Protein AF-A0A5B0N0I7-F1 (afdb_monomer_lite)

InterPro domains:
  IPR001372 Dynein light chain, type 1/2 [PF01221] (15-78)
  IPR001372 Dynein light chain, type 1/2 [PTHR11886] (15-78)
  IPR001372 Dynein light chain, type 1/2 [SM01375] (11-79)
  IPR037177 Dynein light chain superfamily [G3DSA:3.30.740.10] (11-80)
  IPR037177 Dynein light chain superfamily [SSF54648] (9-78)

Foldseek 3Di:
DDDDPPPPPPPPQPDDDDPDDPDDPVVVVVLVVQLSVLVVVDDDQVSSQVSSQVVCCVPPNDGDGGGGDDDDDDDDDDDD

Organism: NCBI:txid56615

Secondary structure (DSSP, 8-state):
------------------S---S-HHHHHHHHHHHHHHHHH--SHHHHHHHHHHHHHHHH-S-------SS---------

Sequence (80 aa):
MSESPVATTKTEQPKAVVKAADMSEKLQQAAVDIASDALEKWNIEKDIAAFIKREFDQRHGGTWHVVVGRNFGSYVTHGQ

Radius of gyration: 16.51 Å; chains: 1; bounding box: 23×59×31 Å

Structure (mmCIF, N/CA/C/O backbone):
data_AF-A0A5B0N0I7-F1
#
_entry.id   AF-A0A5B0N0I7-F1
#
loop_
_atom_site.group_PDB
_atom_site.id
_atom_site.type_symbol
_atom_site.label_atom_id
_atom_site.label_alt_id
_atom_site.label_comp_id
_atom_site.label_asym_id
_atom_site.label_entity_id
_atom_site.label_seq_id
_atom_site.pdbx_PDB_ins_code
_atom_site.Cartn_x
_atom_site.Cartn_y
_atom_site.Cartn_z
_atom_site.occupancy
_atom_site.B_iso_or_equiv
_atom_site.auth_seq_id
_atom_site.auth_comp_id
_atom_site.auth_asym_id
_atom_site.auth_atom_id
_atom_site.pdbx_PDB_model_num
ATOM 1 N N . MET A 1 1 ? -6.881 43.448 15.627 1.00 61.12 1 MET A N 1
ATOM 2 C CA . MET A 1 1 ? -7.168 42.001 15.649 1.00 61.12 1 MET A CA 1
ATOM 3 C C . MET A 1 1 ? -7.982 41.687 14.413 1.00 61.12 1 MET A C 1
ATOM 5 O O . MET A 1 1 ? -9.169 41.976 14.411 1.00 61.12 1 MET A O 1
ATOM 9 N N . SER A 1 2 ? -7.333 41.190 13.363 1.00 51.38 2 SER A N 1
ATOM 10 C CA . SER A 1 2 ? -8.004 40.718 12.148 1.00 51.38 2 SER A CA 1
ATOM 11 C C . SER A 1 2 ? -7.103 39.656 11.520 1.00 51.38 2 SER A C 1
ATOM 13 O O . SER A 1 2 ? -6.343 39.945 10.602 1.00 51.38 2 SER A O 1
ATOM 15 N N . GLU A 1 3 ? -7.100 38.451 12.087 1.00 40.94 3 GLU A N 1
ATOM 16 C CA . GLU A 1 3 ? -6.524 37.291 11.406 1.00 40.94 3 GLU A CA 1
ATOM 17 C C . GLU A 1 3 ? -7.520 36.824 10.345 1.00 40.94 3 GLU A C 1
ATOM 19 O O . GLU A 1 3 ? -8.628 36.385 10.648 1.00 40.94 3 GLU A O 1
ATOM 24 N N . SER A 1 4 ? -7.123 36.971 9.085 1.00 54.00 4 SER A N 1
ATOM 25 C CA . SER A 1 4 ? -7.761 36.309 7.953 1.00 54.00 4 SER A CA 1
ATOM 26 C C . SER A 1 4 ? -7.384 34.823 7.976 1.00 54.00 4 SER A C 1
ATOM 28 O O . SER A 1 4 ? -6.202 34.518 8.151 1.00 54.00 4 SER A O 1
ATOM 30 N N . PRO A 1 5 ? -8.315 33.879 7.755 1.00 59.84 5 PRO A N 1
ATOM 31 C CA . PRO A 1 5 ? -7.945 32.482 7.602 1.00 59.84 5 PRO A CA 1
ATOM 32 C C . PRO A 1 5 ? -7.196 32.309 6.275 1.00 59.84 5 PRO A C 1
ATOM 34 O O . PRO A 1 5 ? -7.731 32.563 5.195 1.00 59.84 5 PRO A O 1
ATOM 37 N N . VAL A 1 6 ? -5.932 31.899 6.375 1.00 49.03 6 VAL A N 1
ATOM 38 C CA . VAL A 1 6 ? -5.098 31.470 5.251 1.00 49.03 6 VAL A CA 1
ATOM 39 C C . VAL A 1 6 ? -5.818 30.337 4.526 1.00 49.03 6 VAL A C 1
ATOM 41 O O . VAL A 1 6 ? -5.997 29.250 5.072 1.00 49.03 6 VAL A O 1
ATOM 44 N N 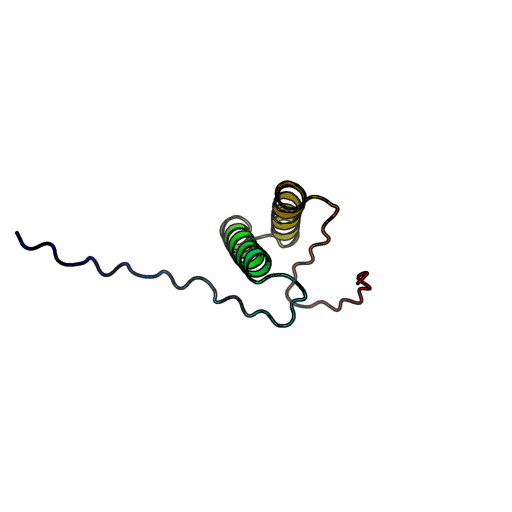. ALA A 1 7 ? -6.219 30.594 3.282 1.00 48.16 7 ALA A N 1
ATOM 45 C CA . ALA A 1 7 ? -6.614 29.562 2.340 1.00 48.16 7 ALA A CA 1
ATOM 46 C C . ALA A 1 7 ? -5.412 28.632 2.132 1.00 48.16 7 ALA A C 1
ATOM 48 O O . ALA A 1 7 ? -4.483 28.941 1.387 1.00 48.16 7 ALA A O 1
ATOM 49 N N . THR A 1 8 ? -5.395 27.512 2.854 1.00 37.00 8 THR A N 1
ATOM 50 C CA . THR A 1 8 ? -4.397 26.463 2.674 1.00 37.00 8 THR A CA 1
ATOM 51 C C . THR A 1 8 ? -4.668 25.821 1.321 1.00 37.00 8 THR A C 1
ATOM 53 O O . THR A 1 8 ? -5.652 25.104 1.139 1.00 37.00 8 THR A O 1
ATOM 56 N N . THR A 1 9 ? -3.821 26.133 0.347 1.00 35.72 9 THR A N 1
ATOM 57 C CA . THR A 1 9 ? -3.766 25.472 -0.955 1.00 35.72 9 THR A CA 1
ATOM 58 C C . THR A 1 9 ? -3.595 23.975 -0.727 1.00 35.72 9 THR A C 1
ATOM 60 O O . THR A 1 9 ? -2.514 23.509 -0.371 1.00 35.72 9 THR A O 1
ATOM 63 N N . LYS A 1 10 ? -4.687 23.226 -0.875 1.00 41.97 10 LYS A N 1
ATOM 64 C CA . LYS A 1 10 ? -4.694 21.767 -0.848 1.00 41.97 10 LYS A CA 1
ATOM 65 C C . LYS A 1 10 ? -3.996 21.317 -2.130 1.00 41.97 10 LYS A C 1
ATOM 67 O O . LYS A 1 10 ? -4.604 21.345 -3.195 1.00 41.97 10 LYS A O 1
ATOM 72 N N . THR A 1 11 ? -2.713 20.978 -2.052 1.00 46.06 11 THR A N 1
ATOM 73 C CA . THR A 1 11 ? -2.048 20.176 -3.083 1.00 46.06 11 THR A CA 1
ATOM 74 C C . THR A 1 11 ? -2.950 18.965 -3.301 1.00 46.06 11 THR A C 1
ATOM 76 O O . THR A 1 11 ? -3.242 18.257 -2.336 1.00 46.06 11 THR A O 1
ATOM 79 N N . GLU A 1 12 ? -3.519 18.804 -4.498 1.00 48.91 12 GLU A N 1
ATOM 80 C CA . GLU A 1 12 ? -4.438 17.707 -4.803 1.00 48.91 12 GLU A CA 1
ATOM 81 C C . GLU A 1 12 ? -3.690 16.385 -4.628 1.00 48.91 12 GLU A C 1
ATOM 83 O O . GLU A 1 12 ? -3.000 15.917 -5.530 1.00 48.91 12 GLU A O 1
ATOM 88 N N . GLN A 1 13 ? -3.783 15.798 -3.434 1.00 54.69 13 GLN A N 1
ATOM 89 C CA . GLN A 1 13 ? -3.291 14.453 -3.201 1.00 54.69 13 GLN A CA 1
ATOM 90 C C . GLN A 1 13 ? -4.069 13.516 -4.129 1.00 54.69 13 GLN A C 1
ATOM 92 O O . GLN A 1 13 ? -5.297 13.652 -4.231 1.00 54.69 13 GLN A O 1
ATOM 97 N N . PRO A 1 14 ? -3.390 12.593 -4.830 1.00 66.62 14 PRO A N 1
ATOM 98 C CA . PRO A 1 14 ? -4.053 11.671 -5.734 1.00 66.62 14 PRO A CA 1
ATOM 99 C C . PRO A 1 14 ? -5.174 10.953 -4.981 1.00 66.62 14 PRO A C 1
ATOM 101 O O . PRO A 1 14 ? -4.945 10.251 -3.998 1.00 66.62 14 PRO A O 1
ATOM 104 N N . LYS A 1 15 ? -6.418 11.174 -5.420 1.00 76.69 15 LYS A N 1
ATOM 105 C CA . LYS A 1 15 ? -7.596 10.610 -4.763 1.00 76.69 15 LYS A CA 1
ATOM 106 C C . LYS A 1 15 ? -7.545 9.088 -4.880 1.00 76.69 15 LYS A C 1
ATOM 108 O O . LYS A 1 15 ? -7.808 8.540 -5.950 1.00 76.69 15 LYS A O 1
ATOM 113 N N . ALA A 1 16 ? -7.240 8.409 -3.779 1.00 86.88 16 ALA A N 1
ATOM 114 C CA . ALA A 1 16 ? -7.279 6.957 -3.727 1.00 86.88 16 ALA A CA 1
ATOM 115 C C . ALA A 1 16 ? -8.713 6.457 -3.960 1.00 86.88 16 ALA A C 1
ATOM 117 O O . ALA A 1 16 ? -9.662 6.891 -3.303 1.00 86.88 16 ALA A O 1
ATOM 118 N N . VAL A 1 17 ? -8.876 5.539 -4.912 1.00 89.88 17 VAL A N 1
ATOM 119 C CA . VAL A 1 17 ? -10.156 4.884 -5.208 1.00 89.88 17 VAL A CA 1
ATOM 120 C C . VAL A 1 17 ? -10.048 3.426 -4.791 1.00 89.88 17 VAL A C 1
ATOM 122 O O . VAL A 1 17 ? -9.418 2.624 -5.479 1.00 89.88 17 VAL A O 1
ATOM 125 N N . VAL A 1 18 ? -10.681 3.073 -3.674 1.00 90.12 18 VAL A N 1
ATOM 126 C CA . VAL A 1 18 ? -10.718 1.687 -3.197 1.00 90.12 18 VAL A CA 1
ATOM 127 C C . VAL A 1 18 ? -11.773 0.908 -3.979 1.00 90.12 18 VAL A C 1
ATOM 129 O O . VAL A 1 18 ? -12.934 1.306 -4.036 1.00 90.12 18 VAL A O 1
ATOM 132 N N . LYS A 1 19 ? -11.355 -0.184 -4.628 1.00 88.81 19 LYS A N 1
ATOM 133 C CA . LYS A 1 19 ? -12.230 -1.027 -5.462 1.00 88.81 19 LYS A CA 1
ATOM 134 C C . LYS A 1 19 ? -12.901 -2.150 -4.676 1.00 88.81 19 LYS A C 1
ATOM 136 O O . LYS A 1 19 ? -14.066 -2.437 -4.916 1.00 88.81 19 LYS A O 1
ATOM 141 N N . ALA A 1 20 ? -12.166 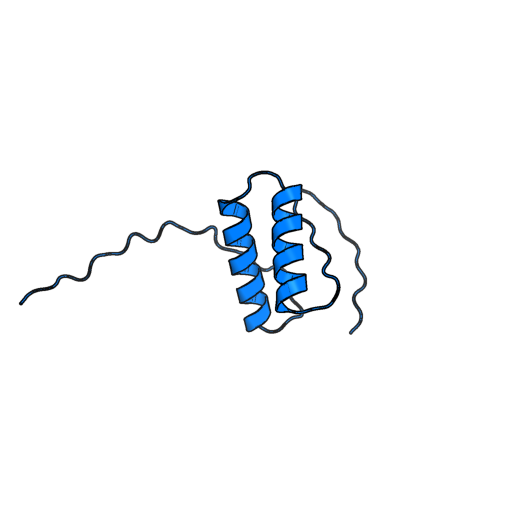-2.762 -3.757 1.00 85.81 20 ALA A N 1
ATOM 142 C CA . ALA A 1 20 ? -12.645 -3.787 -2.844 1.00 85.81 20 ALA A CA 1
ATOM 143 C C . ALA A 1 20 ? -11.793 -3.730 -1.573 1.00 85.81 20 ALA A C 1
ATOM 145 O O . ALA A 1 20 ? -10.585 -3.500 -1.655 1.00 85.81 20 ALA A O 1
ATOM 146 N N . ALA A 1 21 ? -12.419 -3.918 -0.417 1.00 88.56 21 ALA A N 1
ATOM 147 C CA . ALA A 1 21 ? -11.746 -3.996 0.871 1.00 88.56 21 ALA A CA 1
ATOM 148 C C . ALA A 1 21 ? -12.555 -4.908 1.796 1.00 88.56 21 ALA A C 1
ATOM 150 O O . ALA A 1 21 ? -13.771 -4.768 1.882 1.00 88.56 21 ALA A O 1
ATOM 151 N N . ASP A 1 22 ? -11.864 -5.817 2.477 1.00 87.50 22 ASP A N 1
ATOM 152 C CA . ASP A 1 22 ? -12.404 -6.663 3.544 1.00 87.50 22 ASP A CA 1
ATOM 153 C C . ASP A 1 22 ? -11.584 -6.402 4.815 1.00 87.50 22 ASP A C 1
ATOM 155 O O . ASP A 1 22 ? -10.786 -7.212 5.277 1.00 87.50 22 ASP A O 1
ATOM 159 N N . MET A 1 23 ? -11.642 -5.155 5.280 1.00 86.44 23 MET A N 1
ATOM 160 C CA . MET A 1 23 ? -10.914 -4.677 6.451 1.00 86.44 23 MET A CA 1
ATOM 161 C C . MET A 1 23 ? -11.659 -3.510 7.095 1.00 86.44 23 MET A C 1
ATOM 163 O O . MET A 1 23 ? -12.460 -2.840 6.448 1.00 86.44 23 MET A O 1
ATOM 167 N N . SER A 1 24 ? -11.374 -3.235 8.370 1.00 89.00 24 SER A N 1
ATOM 168 C CA . SER A 1 24 ? -11.957 -2.076 9.060 1.00 89.00 24 SER A CA 1
ATOM 169 C C . SER A 1 24 ? -11.598 -0.753 8.367 1.00 89.00 24 SER A C 1
ATOM 171 O O . SER A 1 24 ? -10.477 -0.595 7.878 1.00 89.00 24 SER A O 1
ATOM 173 N N . GLU A 1 25 ? -12.502 0.231 8.407 1.00 88.31 25 GLU A N 1
ATOM 174 C CA . GLU A 1 25 ? -12.293 1.558 7.797 1.00 88.31 25 GLU A CA 1
ATOM 175 C C . GLU A 1 25 ? -11.005 2.234 8.287 1.00 88.31 25 GLU A C 1
ATOM 177 O O . GLU A 1 25 ? -10.284 2.866 7.518 1.00 88.31 25 GLU A O 1
ATOM 182 N N . LYS A 1 26 ? -10.662 2.038 9.566 1.00 88.06 26 LYS A N 1
ATOM 183 C CA . LYS A 1 26 ? -9.423 2.554 10.157 1.00 88.06 26 LYS A CA 1
ATOM 184 C C . LYS A 1 26 ? -8.176 1.966 9.489 1.00 88.06 26 LYS A C 1
ATOM 186 O O . LYS A 1 26 ? -7.209 2.689 9.261 1.00 88.06 26 LYS A O 1
ATOM 191 N N . LEU A 1 27 ? -8.190 0.666 9.191 1.00 88.88 27 LEU A N 1
ATOM 192 C CA . LEU A 1 27 ? -7.076 -0.009 8.526 1.00 88.88 27 LEU A CA 1
ATOM 193 C C . LEU A 1 27 ? -6.998 0.379 7.048 1.00 88.88 27 LEU A C 1
ATOM 195 O O . LEU A 1 27 ? -5.910 0.619 6.533 1.00 88.88 27 LEU A O 1
ATOM 199 N N . GLN A 1 28 ? -8.152 0.509 6.395 1.00 90.44 28 GLN A N 1
ATOM 200 C CA . GLN A 1 28 ? -8.246 0.977 5.016 1.00 90.44 28 GLN A CA 1
ATOM 201 C C . GLN A 1 28 ? -7.683 2.394 4.862 1.00 90.44 28 GLN A C 1
ATOM 203 O O . GLN A 1 28 ? -6.911 2.643 3.938 1.00 90.44 28 GLN A O 1
ATOM 208 N N . GLN A 1 29 ? -8.016 3.309 5.776 1.00 90.12 29 GLN A N 1
ATOM 209 C CA . GLN A 1 29 ? -7.463 4.662 5.751 1.00 90.12 29 GLN A CA 1
ATOM 210 C C . GLN A 1 29 ? -5.946 4.644 5.971 1.00 90.12 29 GLN A C 1
ATOM 212 O O . GLN A 1 29 ? -5.215 5.253 5.197 1.00 90.12 29 GLN A O 1
ATOM 217 N N . ALA A 1 30 ? -5.457 3.860 6.940 1.00 90.12 30 ALA A N 1
ATOM 218 C CA . ALA A 1 30 ? -4.019 3.693 7.150 1.00 90.12 30 ALA A CA 1
ATOM 219 C C . ALA A 1 30 ? -3.306 3.141 5.899 1.00 90.12 30 ALA A C 1
ATOM 221 O O . ALA A 1 30 ? -2.200 3.579 5.587 1.00 90.12 30 ALA A O 1
ATOM 222 N N . ALA A 1 31 ? -3.939 2.225 5.154 1.00 91.00 31 ALA A N 1
ATOM 223 C CA . ALA A 1 31 ? -3.411 1.709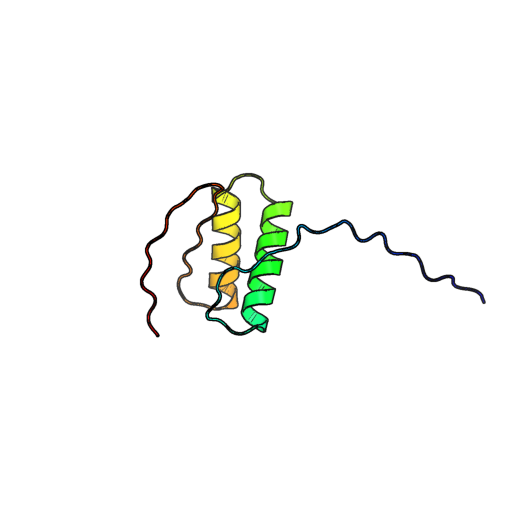 3.891 1.00 91.00 31 ALA A CA 1
ATOM 224 C C . ALA A 1 31 ? -3.264 2.802 2.832 1.00 91.00 31 ALA A C 1
ATOM 226 O O . ALA A 1 31 ? -2.226 2.887 2.175 1.00 91.00 31 ALA A O 1
ATOM 227 N N . VAL A 1 32 ? -4.288 3.643 2.686 1.00 92.25 32 VAL A N 1
ATOM 228 C CA . VAL A 1 32 ? -4.285 4.767 1.744 1.00 92.25 32 VAL A CA 1
ATOM 229 C C . VAL A 1 32 ? -3.210 5.786 2.110 1.00 92.25 32 VAL A C 1
ATOM 231 O O . VAL A 1 32 ? -2.464 6.217 1.229 1.00 92.25 32 VAL A O 1
ATOM 234 N N . ASP A 1 33 ? -3.085 6.126 3.391 1.00 91.81 33 ASP A N 1
ATOM 235 C CA . ASP A 1 33 ? -2.110 7.110 3.865 1.00 91.81 33 ASP A CA 1
ATOM 236 C C . ASP A 1 33 ? -0.675 6.598 3.643 1.00 91.81 33 ASP A C 1
ATOM 238 O O . ASP A 1 33 ? 0.149 7.290 3.047 1.00 91.81 33 ASP A O 1
ATOM 242 N N . ILE A 1 34 ? -0.389 5.344 4.021 1.00 92.50 34 ILE A N 1
ATOM 243 C CA . ILE A 1 34 ? 0.928 4.713 3.815 1.00 92.50 34 ILE A CA 1
ATOM 244 C C . ILE A 1 34 ? 1.263 4.600 2.321 1.00 92.50 34 ILE A C 1
ATOM 246 O O . ILE A 1 34 ? 2.411 4.824 1.931 1.00 92.50 34 ILE A O 1
ATOM 250 N N . ALA A 1 35 ? 0.289 4.252 1.476 1.00 92.19 35 ALA A N 1
ATOM 251 C CA . ALA A 1 35 ? 0.498 4.160 0.033 1.00 92.19 35 ALA A CA 1
ATOM 252 C C . ALA A 1 35 ? 0.775 5.533 -0.595 1.00 92.19 35 ALA A C 1
ATOM 254 O O . ALA A 1 35 ? 1.651 5.638 -1.452 1.00 92.19 35 ALA A O 1
ATOM 255 N N . SER A 1 36 ? 0.076 6.577 -0.145 1.00 91.62 36 SER A N 1
ATOM 256 C CA . SER A 1 36 ? 0.302 7.958 -0.590 1.00 91.62 36 SER A CA 1
ATOM 257 C C . SER A 1 36 ? 1.716 8.417 -0.235 1.00 91.62 36 SER A C 1
ATOM 259 O O . SER A 1 36 ? 2.468 8.834 -1.113 1.00 91.62 36 SER A O 1
ATOM 261 N N . ASP A 1 37 ? 2.130 8.199 1.014 1.00 91.94 37 ASP A N 1
ATOM 262 C CA . ASP A 1 37 ? 3.492 8.459 1.489 1.00 91.94 37 ASP A CA 1
ATOM 263 C C . ASP A 1 37 ? 4.561 7.722 0.666 1.00 91.94 37 ASP A C 1
ATOM 265 O O . ASP A 1 37 ? 5.637 8.257 0.384 1.00 91.94 37 ASP A O 1
ATOM 269 N N . ALA A 1 38 ? 4.289 6.466 0.305 1.00 92.38 38 ALA A N 1
ATOM 270 C CA . ALA A 1 38 ? 5.210 5.647 -0.471 1.00 92.38 38 ALA A CA 1
ATOM 271 C C . ALA A 1 38 ? 5.365 6.175 -1.904 1.00 92.38 38 ALA A C 1
ATOM 273 O O . ALA A 1 38 ? 6.483 6.214 -2.415 1.00 92.38 38 ALA A O 1
ATOM 274 N N . LEU A 1 39 ? 4.259 6.597 -2.524 1.00 90.06 39 LEU A N 1
ATOM 275 C CA . LEU A 1 39 ? 4.233 7.163 -3.875 1.00 90.06 39 LEU A CA 1
ATOM 276 C C . LEU A 1 39 ? 4.928 8.528 -3.957 1.00 90.06 39 LEU A C 1
ATOM 278 O O . LEU A 1 39 ? 5.480 8.859 -5.000 1.00 90.06 39 LEU A O 1
ATOM 282 N N . GLU A 1 40 ? 4.931 9.309 -2.875 1.00 90.25 40 GLU A N 1
ATOM 283 C CA . GLU A 1 40 ? 5.667 10.580 -2.819 1.00 90.25 40 GLU A CA 1
ATOM 284 C C . GLU A 1 40 ? 7.181 10.378 -2.645 1.00 90.25 40 GLU A C 1
ATOM 286 O O . GLU A 1 40 ? 7.982 11.143 -3.184 1.00 90.25 40 GLU A O 1
ATOM 291 N N . LYS A 1 41 ? 7.588 9.351 -1.888 1.00 90.94 41 LYS A N 1
ATOM 292 C CA . LYS A 1 41 ? 9.002 9.093 -1.553 1.00 90.94 41 LYS A CA 1
ATOM 293 C C . LYS A 1 41 ? 9.733 8.269 -2.613 1.00 90.94 41 LYS A C 1
ATOM 295 O O . LYS A 1 41 ? 10.948 8.410 -2.756 1.00 90.94 41 LYS A O 1
ATOM 300 N N . TRP A 1 42 ? 9.024 7.400 -3.332 1.00 92.06 42 TRP A N 1
ATOM 301 C CA . TRP A 1 42 ? 9.618 6.406 -4.222 1.00 92.06 42 TRP A CA 1
ATOM 302 C C . TRP A 1 42 ? 8.947 6.416 -5.595 1.00 92.06 42 TRP A C 1
ATOM 304 O O . TRP A 1 42 ? 7.730 6.441 -5.704 1.00 92.06 42 TRP A O 1
ATOM 314 N N . ASN A 1 43 ? 9.753 6.303 -6.653 1.00 90.38 43 ASN A N 1
ATOM 315 C CA . ASN A 1 43 ? 9.266 6.223 -8.038 1.00 90.38 43 ASN A CA 1
ATOM 316 C C . ASN A 1 43 ? 9.327 4.802 -8.625 1.00 90.38 43 ASN A C 1
ATOM 318 O O . ASN A 1 43 ? 8.856 4.567 -9.736 1.00 90.38 43 ASN A O 1
ATOM 322 N N . ILE A 1 44 ? 9.940 3.855 -7.909 1.00 92.75 44 ILE A N 1
ATOM 323 C CA . ILE A 1 44 ? 10.122 2.471 -8.356 1.00 92.75 44 ILE A CA 1
ATOM 324 C C . ILE A 1 44 ? 9.081 1.594 -7.660 1.00 92.75 44 ILE A C 1
ATOM 326 O O . ILE A 1 44 ? 9.072 1.500 -6.435 1.00 92.75 44 ILE A O 1
ATOM 330 N N . GLU A 1 45 ? 8.244 0.900 -8.437 1.00 91.88 45 GLU A N 1
ATOM 331 C CA . GLU A 1 45 ? 7.143 0.046 -7.946 1.00 91.88 45 GLU A CA 1
ATOM 332 C C . GLU A 1 45 ? 7.605 -0.961 -6.880 1.00 91.88 45 GLU A C 1
ATOM 334 O O . GLU A 1 45 ? 6.945 -1.142 -5.858 1.00 91.88 45 GLU A O 1
ATOM 339 N N . LYS A 1 46 ? 8.785 -1.562 -7.079 1.00 93.25 46 LYS A N 1
ATOM 340 C CA . LYS A 1 46 ? 9.423 -2.476 -6.121 1.00 93.25 46 LYS A CA 1
ATOM 341 C C . LYS A 1 46 ? 9.666 -1.817 -4.758 1.00 93.25 46 LYS A C 1
ATOM 343 O O . LYS A 1 4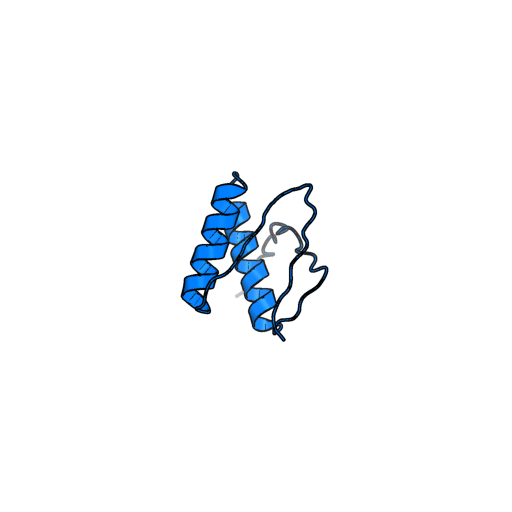6 ? 9.401 -2.434 -3.729 1.00 93.25 46 LYS A O 1
ATOM 348 N N . ASP A 1 47 ? 10.171 -0.587 -4.747 1.00 93.62 47 ASP A N 1
ATOM 349 C CA . ASP A 1 47 ? 10.524 0.118 -3.512 1.00 93.62 47 ASP A CA 1
ATOM 350 C C . ASP A 1 47 ? 9.266 0.630 -2.801 1.00 93.62 47 ASP A C 1
ATOM 352 O O . ASP A 1 47 ? 9.163 0.518 -1.580 1.00 93.62 47 ASP A O 1
ATOM 356 N N . ILE A 1 48 ? 8.263 1.072 -3.570 1.00 94.38 48 ILE A N 1
ATOM 357 C CA . ILE A 1 48 ? 6.926 1.410 -3.062 1.00 94.38 48 ILE A CA 1
ATOM 358 C C . ILE A 1 48 ? 6.315 0.189 -2.357 1.00 94.38 48 ILE A C 1
ATOM 360 O O . ILE A 1 48 ? 5.916 0.276 -1.195 1.00 94.38 48 ILE A O 1
ATOM 364 N N . ALA A 1 49 ? 6.286 -0.971 -3.023 1.00 93.88 49 ALA A N 1
ATOM 365 C CA . ALA A 1 49 ? 5.730 -2.198 -2.456 1.00 93.88 49 ALA A CA 1
ATOM 366 C C . ALA A 1 49 ? 6.481 -2.643 -1.189 1.00 93.88 49 ALA A C 1
ATOM 368 O O . ALA A 1 49 ? 5.853 -3.006 -0.192 1.00 93.88 49 ALA A O 1
ATOM 369 N N . ALA A 1 50 ? 7.817 -2.576 -1.205 1.00 94.19 50 ALA A N 1
ATOM 370 C CA . ALA A 1 50 ? 8.648 -2.921 -0.054 1.00 94.19 50 ALA A CA 1
ATOM 371 C C . ALA A 1 50 ? 8.402 -1.986 1.140 1.00 94.19 50 ALA A C 1
ATOM 373 O O . ALA A 1 50 ? 8.327 -2.455 2.279 1.00 94.19 50 ALA A O 1
ATOM 374 N N . PHE A 1 51 ? 8.239 -0.684 0.891 1.00 94.62 51 PHE A N 1
ATOM 375 C CA . PHE A 1 51 ? 7.933 0.298 1.927 1.00 94.62 51 PHE A CA 1
ATOM 376 C C . PHE A 1 51 ? 6.572 0.025 2.575 1.00 94.62 51 PHE A C 1
ATOM 378 O O . PHE A 1 51 ? 6.497 -0.099 3.798 1.00 94.62 51 PHE A O 1
ATOM 385 N N . ILE A 1 52 ? 5.519 -0.140 1.765 1.00 94.12 52 ILE A N 1
ATOM 386 C CA . ILE A 1 52 ? 4.164 -0.417 2.264 1.00 94.12 52 ILE A CA 1
ATOM 387 C C . ILE A 1 52 ? 4.155 -1.722 3.067 1.00 94.12 52 ILE A C 1
ATOM 389 O O . ILE A 1 52 ? 3.641 -1.745 4.183 1.00 94.12 52 ILE A O 1
ATOM 393 N N . LYS A 1 53 ? 4.780 -2.790 2.545 1.00 92.94 53 LYS A N 1
ATOM 394 C CA . LYS A 1 53 ? 4.889 -4.080 3.244 1.00 92.94 53 LYS A CA 1
ATOM 395 C C . LYS A 1 53 ? 5.540 -3.918 4.615 1.00 92.94 53 LYS A C 1
ATOM 397 O O . LYS A 1 53 ? 5.007 -4.416 5.599 1.00 92.94 53 LYS A O 1
ATOM 402 N N . ARG A 1 54 ? 6.675 -3.216 4.688 1.00 93.12 54 ARG A N 1
ATOM 403 C CA . ARG A 1 54 ? 7.412 -3.028 5.945 1.00 93.12 54 ARG A CA 1
ATOM 404 C C . ARG A 1 54 ? 6.581 -2.274 6.982 1.00 93.12 54 ARG A C 1
ATOM 406 O O . ARG A 1 54 ? 6.560 -2.678 8.140 1.00 93.12 54 ARG A O 1
ATOM 413 N N . GLU A 1 55 ? 5.900 -1.204 6.575 1.00 93.25 55 GLU A N 1
ATOM 414 C CA . GLU A 1 55 ? 5.035 -0.434 7.476 1.00 93.25 55 GLU A CA 1
ATOM 415 C C . GLU A 1 55 ? 3.850 -1.270 7.979 1.00 93.25 55 GLU A C 1
ATOM 417 O O . GLU A 1 55 ? 3.524 -1.221 9.165 1.00 93.25 55 GLU A O 1
ATOM 422 N N . PHE A 1 56 ? 3.237 -2.075 7.109 1.00 91.25 56 PHE A N 1
ATOM 423 C CA . PHE A 1 56 ? 2.124 -2.947 7.486 1.00 91.25 56 PHE A CA 1
ATOM 424 C C . PHE A 1 56 ? 2.547 -4.089 8.410 1.00 91.25 56 PHE A C 1
ATOM 426 O O . PHE A 1 56 ? 1.932 -4.271 9.463 1.00 91.25 56 PHE A O 1
ATOM 433 N N . ASP A 1 57 ? 3.627 -4.796 8.070 1.00 91.50 57 ASP A N 1
ATOM 434 C CA . ASP A 1 57 ? 4.197 -5.854 8.909 1.00 91.50 57 ASP A CA 1
ATOM 435 C C . ASP A 1 57 ? 4.530 -5.318 10.313 1.00 91.50 57 ASP A C 1
ATOM 437 O O . ASP A 1 57 ? 4.256 -5.981 11.313 1.00 91.50 57 ASP A O 1
ATOM 441 N N . GLN A 1 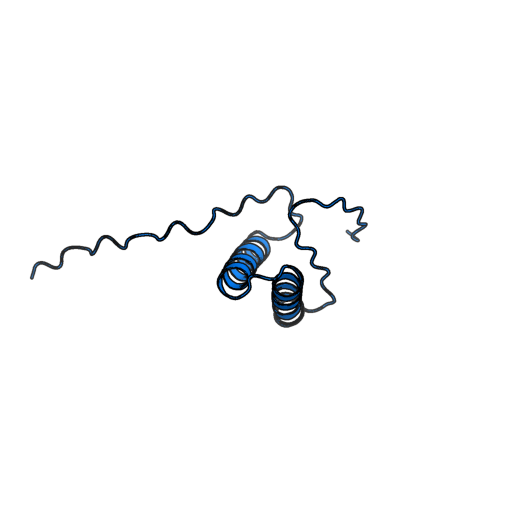58 ? 5.080 -4.099 10.407 1.00 90.56 58 GLN A N 1
ATOM 442 C CA . GLN A 1 58 ? 5.470 -3.500 11.684 1.00 90.56 58 GLN A CA 1
ATOM 443 C C . GLN A 1 58 ? 4.273 -3.035 12.528 1.00 90.56 58 GLN A C 1
ATOM 445 O O . GLN A 1 58 ? 4.289 -3.205 13.747 1.00 90.56 58 GLN A O 1
ATOM 450 N N . ARG A 1 59 ? 3.252 -2.426 11.912 1.00 88.50 59 ARG A N 1
ATOM 451 C CA . ARG A 1 59 ? 2.110 -1.833 12.639 1.00 88.50 59 ARG A CA 1
ATOM 452 C C . ARG A 1 59 ? 1.017 -2.836 12.981 1.00 88.50 59 ARG A C 1
ATOM 454 O O . ARG A 1 59 ? 0.342 -2.673 13.996 1.00 88.50 59 ARG A O 1
ATOM 461 N N . HIS A 1 60 ? 0.816 -3.832 12.126 1.00 83.25 60 HIS A N 1
ATOM 462 C CA . HIS A 1 60 ? -0.322 -4.747 12.216 1.00 83.25 60 HIS A CA 1
ATOM 463 C C . HIS A 1 60 ? 0.091 -6.196 12.482 1.00 83.25 60 HIS A C 1
ATOM 465 O O . HIS A 1 60 ? -0.769 -7.020 12.785 1.00 83.25 60 HIS A O 1
ATOM 471 N N . GLY A 1 61 ? 1.393 -6.496 12.439 1.00 82.31 61 GLY A N 1
ATOM 472 C CA . GLY A 1 61 ? 1.906 -7.851 12.600 1.00 82.31 61 GLY A CA 1
ATOM 473 C C . GLY A 1 61 ? 1.524 -8.765 11.432 1.00 82.31 61 GLY A C 1
ATOM 474 O O . GLY A 1 61 ? 0.809 -8.379 10.505 1.00 82.31 61 GLY A O 1
ATOM 475 N N . GLY A 1 62 ? 2.012 -10.004 11.483 1.00 87.00 62 GLY A N 1
ATOM 476 C CA . GLY A 1 62 ? 1.804 -10.990 10.421 1.00 87.00 62 GLY A CA 1
ATOM 477 C C . GLY A 1 62 ? 2.719 -10.780 9.212 1.00 87.00 62 GLY A C 1
ATOM 478 O O . GLY A 1 62 ? 3.724 -10.079 9.288 1.00 87.00 62 GLY A O 1
ATOM 479 N N . THR A 1 63 ? 2.403 -11.456 8.106 1.00 87.06 63 THR A N 1
ATOM 480 C CA . THR A 1 63 ? 3.104 -11.299 6.823 1.00 87.06 63 THR A CA 1
ATOM 481 C C . THR A 1 63 ? 2.145 -10.706 5.808 1.00 87.06 63 THR A C 1
ATOM 483 O O . THR A 1 63 ? 1.168 -11.351 5.426 1.00 87.06 63 THR A O 1
ATOM 486 N N . TRP A 1 64 ? 2.439 -9.490 5.357 1.00 90.69 64 TRP A N 1
ATOM 487 C CA . TRP A 1 64 ? 1.663 -8.809 4.332 1.00 90.69 64 TRP A CA 1
ATOM 488 C C . TRP A 1 64 ? 2.252 -9.049 2.946 1.00 90.69 64 TRP A C 1
ATOM 490 O O . TRP A 1 64 ? 3.467 -9.023 2.733 1.00 90.69 64 TRP A O 1
ATOM 500 N N . HIS A 1 65 ? 1.369 -9.252 1.974 1.00 89.94 65 HIS A N 1
ATOM 501 C CA . HIS A 1 65 ? 1.723 -9.338 0.564 1.00 89.94 65 HIS A CA 1
ATOM 502 C C . HIS A 1 65 ? 1.244 -8.067 -0.134 1.00 89.94 65 HIS A C 1
ATOM 504 O O . HIS A 1 65 ? 0.060 -7.745 -0.095 1.00 89.94 65 HIS A O 1
ATOM 510 N N . VAL A 1 66 ? 2.167 -7.341 -0.766 1.00 92.81 66 VAL A N 1
ATOM 511 C CA . VAL A 1 66 ? 1.877 -6.077 -1.453 1.00 92.81 66 VAL A CA 1
ATOM 512 C C . VAL A 1 66 ? 2.284 -6.201 -2.914 1.00 92.81 66 VAL A C 1
ATOM 514 O O . VAL A 1 66 ? 3.394 -6.633 -3.219 1.00 92.81 66 VAL A O 1
ATOM 517 N N . VAL A 1 67 ? 1.384 -5.805 -3.812 1.00 91.69 67 VAL A N 1
ATOM 518 C CA . VAL A 1 67 ? 1.612 -5.765 -5.259 1.00 91.69 67 VAL A CA 1
ATOM 519 C C . VAL A 1 67 ? 1.332 -4.346 -5.741 1.00 91.69 67 VAL A C 1
ATOM 521 O O . VAL A 1 67 ? 0.284 -3.785 -5.432 1.00 91.69 67 VAL A O 1
ATOM 524 N N . VAL A 1 68 ? 2.271 -3.768 -6.489 1.00 92.19 68 VAL A N 1
ATOM 525 C CA . VAL A 1 68 ? 2.161 -2.426 -7.076 1.00 92.19 68 VAL A CA 1
ATOM 526 C C . VAL A 1 68 ? 2.492 -2.539 -8.557 1.00 92.19 68 VAL A C 1
ATOM 528 O O . VAL A 1 68 ? 3.513 -3.119 -8.915 1.00 92.19 68 VAL A O 1
ATOM 531 N N . GLY A 1 69 ? 1.626 -2.007 -9.415 1.00 90.62 69 GLY A N 1
ATOM 532 C CA . GLY A 1 69 ? 1.837 -2.013 -10.857 1.00 90.62 69 GLY A CA 1
ATOM 533 C C . GLY A 1 69 ? 0.671 -1.392 -11.616 1.00 90.62 69 GLY A C 1
ATOM 534 O O . GLY A 1 69 ? -0.450 -1.333 -11.112 1.00 90.62 69 GLY A O 1
ATOM 535 N N . ARG A 1 70 ? 0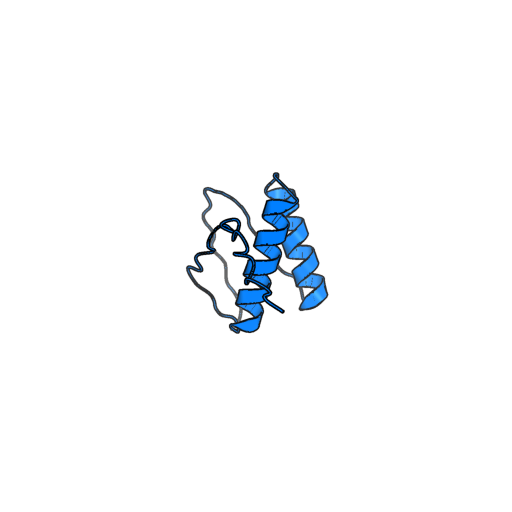.925 -0.935 -12.845 1.00 89.00 70 ARG A N 1
ATOM 536 C CA . ARG A 1 70 ? -0.122 -0.363 -13.717 1.00 89.00 70 ARG A CA 1
ATOM 537 C C . ARG A 1 70 ? -1.037 -1.411 -14.353 1.00 89.00 70 ARG A C 1
ATOM 539 O O . ARG A 1 70 ? -2.223 -1.153 -14.506 1.00 89.00 70 ARG A O 1
ATOM 546 N N . ASN A 1 71 ? -0.492 -2.573 -14.714 1.00 90.12 71 ASN A N 1
ATOM 547 C CA . ASN A 1 71 ? -1.229 -3.666 -15.347 1.00 90.12 71 ASN A CA 1
ATOM 548 C C . ASN A 1 71 ? -0.838 -4.986 -14.682 1.00 90.12 71 ASN A C 1
ATOM 550 O O . ASN A 1 71 ? 0.300 -5.431 -14.819 1.00 90.12 71 ASN A O 1
ATOM 554 N N . PHE A 1 72 ? -1.772 -5.608 -13.969 1.00 84.12 72 PHE A N 1
ATOM 555 C CA . PHE A 1 72 ? -1.561 -6.900 -13.325 1.00 84.12 72 PHE A CA 1
ATOM 556 C C . PHE A 1 72 ? -2.873 -7.682 -13.245 1.00 84.12 72 PHE A C 1
ATOM 558 O O . PHE A 1 72 ? -3.955 -7.101 -13.184 1.00 84.12 72 PHE A O 1
ATOM 565 N N . GLY A 1 73 ? -2.763 -9.008 -13.239 1.00 81.25 73 GLY A N 1
ATOM 566 C CA . GLY A 1 73 ? -3.829 -9.910 -12.820 1.00 81.25 73 GLY A CA 1
ATOM 567 C C . GLY A 1 73 ? -3.385 -10.609 -11.543 1.00 81.25 73 GLY A C 1
ATOM 568 O O . GLY A 1 73 ? -2.259 -11.099 -11.474 1.00 81.25 73 GLY A O 1
ATOM 569 N N . SER A 1 74 ? -4.244 -10.638 -10.530 1.00 79.81 74 SER A N 1
ATOM 570 C CA . SER A 1 74 ? -3.989 -11.365 -9.289 1.00 79.81 74 SER A CA 1
ATOM 571 C C . SER A 1 74 ? -5.111 -12.365 -9.028 1.00 79.81 74 SER A C 1
ATOM 573 O O . SER A 1 74 ? -6.290 -12.062 -9.192 1.00 79.81 74 SER A O 1
ATOM 575 N N . TYR A 1 75 ? -4.728 -13.574 -8.621 1.00 82.06 75 TYR A N 1
ATOM 576 C CA . TYR A 1 75 ? -5.627 -14.565 -8.046 1.00 82.06 75 TYR A CA 1
ATOM 577 C C . TYR A 1 75 ? -5.062 -14.924 -6.679 1.00 82.06 75 TYR A C 1
ATOM 579 O O . TYR A 1 75 ? -3.945 -15.431 -6.578 1.00 82.06 75 TYR A O 1
ATOM 587 N N . VAL A 1 76 ? -5.801 -14.583 -5.632 1.00 79.44 76 VAL A N 1
ATOM 588 C CA . VAL A 1 76 ? -5.391 -14.785 -4.244 1.00 79.44 76 VAL A CA 1
ATOM 589 C C . VAL A 1 76 ? -6.528 -15.444 -3.481 1.00 79.44 76 VAL A C 1
ATOM 591 O O . VAL A 1 76 ? -7.700 -15.216 -3.772 1.00 79.44 76 VAL A O 1
ATOM 594 N N . THR A 1 77 ? -6.173 -16.274 -2.508 1.00 76.69 77 THR A N 1
ATOM 595 C CA . THR A 1 77 ? -7.115 -16.891 -1.574 1.00 76.69 77 THR A CA 1
ATOM 596 C C . THR A 1 77 ? -6.743 -16.384 -0.188 1.00 76.69 77 THR A C 1
ATOM 598 O O . THR A 1 77 ? -5.641 -16.675 0.277 1.00 76.69 77 THR A O 1
ATOM 601 N N . HIS A 1 78 ? -7.607 -15.591 0.450 1.00 68.31 78 HIS A N 1
ATOM 602 C CA . HIS A 1 78 ? -7.431 -15.205 1.853 1.00 68.31 78 HIS A CA 1
ATOM 603 C C . HIS A 1 78 ? -8.363 -16.032 2.740 1.00 68.31 78 HIS A C 1
ATOM 605 O O . HIS A 1 78 ? -9.459 -16.404 2.322 1.00 68.31 78 HIS A O 1
ATOM 611 N N . GLY A 1 79 ? -7.883 -16.392 3.932 1.00 65.31 79 GLY A N 1
ATOM 612 C CA . GLY A 1 79 ? -8.711 -17.039 4.948 1.00 65.31 79 GLY A CA 1
ATOM 613 C C . GLY A 1 79 ? -9.711 -16.037 5.521 1.00 65.31 79 GLY A C 1
ATOM 614 O O . GLY A 1 79 ? -9.354 -14.872 5.690 1.00 65.31 79 GLY A O 1
ATOM 615 N N . GLN A 1 80 ? -10.940 -16.499 5.766 1.00 47.66 80 GLN A N 1
ATOM 616 C CA . GLN A 1 80 ? -11.981 -15.745 6.474 1.00 47.66 80 GLN A CA 1
ATOM 617 C C . GLN A 1 80 ? -11.559 -15.405 7.904 1.00 47.66 80 GLN A C 1
ATOM 619 O O . GLN A 1 80 ? -10.902 -16.267 8.536 1.00 47.66 80 GLN A O 1
#

pLDDT: mean 81.32, std 16.52, range [35.72, 94.62]